Protein AF-R9R8V7-F1 (afdb_monomer_lite)

Structure (mmCIF, N/CA/C/O backbone):
data_AF-R9R8V7-F1
#
_entry.id   AF-R9R8V7-F1
#
loop_
_atom_site.group_PDB
_atom_site.id
_atom_site.type_symbol
_atom_site.label_atom_id
_atom_site.label_alt_id
_atom_site.label_comp_id
_atom_site.label_asym_id
_atom_site.label_entity_id
_atom_site.label_seq_id
_atom_site.pdbx_PDB_ins_code
_atom_site.Cartn_x
_atom_site.Cartn_y
_atom_site.Cartn_z
_atom_site.occupancy
_atom_site.B_iso_or_equiv
_atom_site.auth_seq_id
_atom_site.auth_comp_id
_atom_site.auth_asym_id
_atom_site.auth_atom_id
_atom_site.pdbx_PDB_model_num
ATOM 1 N N . MET A 1 1 ? 10.194 15.904 9.020 1.00 42.72 1 MET A N 1
ATOM 2 C CA . MET A 1 1 ? 10.411 14.994 7.870 1.00 42.72 1 MET A CA 1
ATOM 3 C C . MET A 1 1 ? 9.050 14.481 7.441 1.00 42.72 1 MET A C 1
ATOM 5 O O . MET A 1 1 ? 8.347 13.962 8.295 1.00 42.72 1 MET A O 1
ATOM 9 N N . GLY A 1 2 ? 8.635 14.698 6.189 1.00 53.84 2 GLY A N 1
ATOM 10 C CA . GLY A 1 2 ? 7.360 14.154 5.703 1.00 53.84 2 GLY A CA 1
ATOM 11 C C . GLY A 1 2 ? 7.417 12.627 5.698 1.00 53.84 2 GLY A C 1
ATOM 12 O O . GLY A 1 2 ? 8.422 12.064 5.259 1.00 53.84 2 GLY A O 1
ATOM 13 N N . LYS A 1 3 ? 6.391 11.964 6.235 1.00 62.31 3 LYS A N 1
ATOM 14 C CA . LYS A 1 3 ? 6.288 10.501 6.197 1.00 62.31 3 LYS A CA 1
ATOM 15 C C . LYS A 1 3 ? 6.090 10.053 4.746 1.00 62.31 3 LYS A C 1
ATOM 17 O O . LYS A 1 3 ? 5.361 10.694 3.993 1.00 62.31 3 LYS A O 1
ATOM 22 N N . LYS A 1 4 ? 6.752 8.963 4.342 1.00 72.94 4 LYS A N 1
ATOM 23 C CA . LYS A 1 4 ? 6.440 8.300 3.070 1.00 72.94 4 LYS A CA 1
ATOM 24 C C . LYS A 1 4 ? 5.017 7.741 3.168 1.00 72.94 4 LYS A C 1
ATOM 26 O O . LYS A 1 4 ? 4.702 7.070 4.146 1.00 72.94 4 LYS A O 1
ATOM 31 N N . LYS A 1 5 ? 4.174 8.008 2.165 1.00 82.00 5 LYS A N 1
ATOM 32 C CA . LYS A 1 5 ? 2.788 7.502 2.129 1.00 82.00 5 LYS A CA 1
ATOM 33 C C . LYS A 1 5 ? 2.731 5.986 1.883 1.00 82.00 5 LYS A C 1
ATOM 35 O O . LYS A 1 5 ? 1.835 5.319 2.383 1.00 82.00 5 LYS A O 1
ATOM 40 N N . TYR A 1 6 ? 3.708 5.441 1.160 1.00 90.94 6 TYR A N 1
ATOM 41 C CA . TYR A 1 6 ? 3.769 4.031 0.779 1.00 90.94 6 TYR A CA 1
ATOM 42 C C . TYR A 1 6 ? 5.131 3.443 1.153 1.00 90.94 6 TYR A C 1
ATOM 44 O O . TYR A 1 6 ? 6.160 3.995 0.757 1.00 90.94 6 TYR A O 1
ATOM 52 N N . ASN A 1 7 ? 5.108 2.327 1.885 1.00 92.88 7 ASN A N 1
ATOM 53 C CA . ASN A 1 7 ? 6.287 1.527 2.249 1.00 92.88 7 ASN A CA 1
ATOM 54 C C . ASN A 1 7 ? 6.221 0.108 1.656 1.00 92.88 7 ASN A C 1
ATOM 56 O O . ASN A 1 7 ? 7.105 -0.704 1.895 1.00 92.88 7 ASN A O 1
ATOM 60 N N . GLU A 1 8 ? 5.164 -0.184 0.901 1.00 95.69 8 GLU A N 1
ATOM 61 C CA . GLU A 1 8 ? 4.902 -1.453 0.231 1.00 95.69 8 GLU A CA 1
ATOM 62 C C . GLU A 1 8 ? 4.198 -1.156 -1.099 1.00 95.69 8 GLU A C 1
ATOM 64 O O . GLU A 1 8 ? 3.623 -0.072 -1.282 1.00 95.69 8 GLU A O 1
ATOM 69 N N . PHE A 1 9 ? 4.214 -2.117 -2.016 1.00 96.94 9 PHE A N 1
ATOM 70 C CA . PHE A 1 9 ? 3.488 -2.058 -3.280 1.00 96.94 9 PHE A CA 1
ATOM 71 C C . PHE A 1 9 ? 2.936 -3.431 -3.659 1.00 96.94 9 PHE A C 1
ATOM 73 O O . PHE A 1 9 ? 3.506 -4.460 -3.316 1.00 96.94 9 PHE A O 1
ATOM 80 N N . TYR A 1 10 ? 1.824 -3.442 -4.386 1.00 97.69 10 TYR A N 1
ATOM 81 C CA . TYR A 1 10 ? 1.326 -4.642 -5.047 1.00 97.69 10 TYR A CA 1
ATOM 82 C C . TYR A 1 10 ? 1.998 -4.785 -6.408 1.00 97.69 10 TYR A C 1
ATOM 84 O O . TYR A 1 10 ? 1.928 -3.855 -7.217 1.00 97.69 10 TYR A O 1
ATOM 92 N N . PHE A 1 11 ? 2.641 -5.917 -6.665 1.00 97.50 11 PHE A N 1
ATOM 93 C CA . PHE A 1 11 ? 3.286 -6.198 -7.938 1.00 97.50 11 PHE A CA 1
ATOM 94 C C . PHE A 1 11 ? 2.341 -6.992 -8.838 1.00 97.50 11 PHE A C 1
ATOM 96 O O . PHE A 1 11 ? 1.913 -8.096 -8.512 1.00 97.50 11 PHE A O 1
ATOM 103 N N . MET A 1 12 ? 1.983 -6.408 -9.981 1.00 96.31 12 MET A N 1
ATOM 104 C CA . MET A 1 12 ? 0.961 -6.988 -10.856 1.00 96.31 12 MET A CA 1
ATOM 105 C C . MET A 1 12 ? 1.400 -8.295 -11.529 1.00 96.31 12 MET A C 1
ATOM 107 O O . MET A 1 12 ? 0.546 -9.095 -11.890 1.00 96.31 12 MET A O 1
ATOM 111 N N . GLU A 1 13 ? 2.705 -8.515 -11.708 1.00 95.50 13 GLU A N 1
ATOM 112 C CA . GLU A 1 13 ? 3.226 -9.684 -12.436 1.00 95.50 13 GLU A CA 1
ATOM 113 C C . GLU A 1 13 ? 3.132 -10.981 -11.626 1.00 95.50 13 GLU A C 1
ATOM 115 O O . GLU A 1 13 ? 2.891 -12.041 -12.196 1.00 95.50 13 GLU A O 1
ATOM 120 N N . ASP A 1 14 ? 3.321 -10.917 -10.305 1.00 95.50 14 ASP A N 1
ATOM 121 C CA . ASP A 1 14 ? 3.254 -12.095 -9.430 1.00 95.50 14 ASP A CA 1
ATOM 122 C C . ASP A 1 14 ? 2.067 -12.076 -8.458 1.00 95.50 14 ASP A C 1
ATOM 124 O O . ASP A 1 14 ? 1.834 -13.052 -7.738 1.00 95.50 14 ASP A O 1
ATOM 128 N N . GLY A 1 15 ? 1.304 -10.982 -8.456 1.00 95.12 15 GLY A N 1
ATOM 129 C CA . GLY A 1 15 ? 0.097 -10.812 -7.666 1.00 95.12 15 GLY A CA 1
ATOM 130 C C . GLY A 1 15 ? 0.343 -10.697 -6.163 1.00 95.12 15 GLY A C 1
ATOM 131 O O . GLY A 1 15 ? -0.562 -11.017 -5.387 1.00 95.12 15 GLY A O 1
ATOM 132 N N . LYS A 1 16 ? 1.537 -10.275 -5.728 1.00 96.50 16 LYS A N 1
ATOM 133 C CA . LYS A 1 16 ? 1.919 -10.207 -4.307 1.00 96.50 16 LYS A CA 1
ATOM 134 C C . LYS A 1 16 ? 2.209 -8.787 -3.836 1.00 96.50 16 LYS A C 1
ATOM 136 O O . LYS A 1 16 ? 2.399 -7.861 -4.619 1.00 96.50 16 LYS A O 1
ATOM 141 N N . ILE A 1 17 ? 2.218 -8.615 -2.513 1.00 96.94 17 ILE A N 1
ATOM 142 C CA . ILE A 1 17 ? 2.655 -7.378 -1.859 1.00 96.94 17 ILE A CA 1
ATOM 143 C C . ILE A 1 17 ? 4.141 -7.507 -1.530 1.00 96.94 17 ILE A C 1
ATOM 145 O O . ILE A 1 17 ? 4.554 -8.484 -0.906 1.00 96.94 17 ILE A O 1
ATOM 149 N N . HIS A 1 18 ? 4.910 -6.499 -1.923 1.00 96.81 18 HIS A N 1
ATOM 150 C CA . HIS A 1 18 ? 6.344 -6.391 -1.698 1.00 96.81 18 HIS A CA 1
ATOM 151 C C . HIS A 1 18 ? 6.675 -5.155 -0.856 1.00 96.81 18 HIS A C 1
ATOM 153 O O . HIS A 1 18 ? 6.006 -4.124 -1.004 1.00 96.81 18 HIS A O 1
ATOM 159 N N . PRO A 1 19 ? 7.709 -5.214 -0.000 1.00 96.50 19 PRO A N 1
ATOM 160 C CA . PRO A 1 19 ? 8.230 -4.032 0.679 1.00 96.50 19 PRO A CA 1
ATOM 161 C C . PRO A 1 19 ? 8.894 -3.067 -0.315 1.00 96.50 19 PRO A C 1
ATOM 163 O O . PRO A 1 19 ? 9.409 -3.475 -1.356 1.00 96.50 19 PRO A O 1
ATOM 166 N N . ASP A 1 20 ? 8.940 -1.769 0.007 1.00 93.69 20 ASP A N 1
ATOM 167 C CA . ASP A 1 20 ? 9.586 -0.768 -0.856 1.00 93.69 20 ASP A CA 1
ATOM 168 C C . ASP A 1 20 ? 11.094 -1.010 -1.039 1.00 93.69 20 ASP A C 1
ATOM 170 O O . ASP A 1 20 ? 11.660 -0.588 -2.052 1.00 93.69 20 ASP A O 1
ATOM 174 N N . SER A 1 21 ? 11.730 -1.737 -0.113 1.00 94.19 21 SER A N 1
ATOM 175 C CA . SER A 1 21 ? 13.123 -2.185 -0.216 1.00 94.19 21 SER A CA 1
ATOM 176 C C . SER A 1 21 ? 13.396 -2.981 -1.489 1.00 94.19 21 SER A C 1
ATOM 178 O O . SER A 1 21 ? 14.417 -2.737 -2.122 1.00 94.19 21 SER A O 1
ATOM 180 N N . ASP A 1 22 ? 12.468 -3.831 -1.941 1.00 95.00 22 ASP A N 1
ATOM 181 C CA . ASP A 1 22 ? 12.664 -4.654 -3.146 1.00 95.00 22 ASP A CA 1
ATOM 182 C C . ASP A 1 22 ? 12.915 -3.786 -4.388 1.00 95.00 22 ASP A C 1
ATOM 184 O O . ASP A 1 22 ? 13.736 -4.114 -5.248 1.00 95.00 22 ASP A O 1
ATOM 188 N N . TYR A 1 23 ? 12.256 -2.626 -4.460 1.00 94.62 23 TYR A N 1
ATOM 189 C CA . TYR A 1 23 ? 12.512 -1.637 -5.501 1.00 94.62 23 TYR A CA 1
ATOM 190 C C . TYR A 1 23 ? 13.789 -0.841 -5.228 1.00 94.62 23 TYR A C 1
ATOM 192 O O . TYR A 1 23 ? 14.602 -0.651 -6.133 1.00 94.62 23 TYR A O 1
ATOM 200 N N . TRP A 1 24 ? 13.961 -0.311 -4.011 1.00 93.19 24 TRP A N 1
ATOM 201 C CA . TRP A 1 24 ? 15.053 0.622 -3.719 1.00 93.19 24 TRP A CA 1
ATOM 202 C C . TRP A 1 24 ? 16.427 -0.041 -3.722 1.00 93.19 24 TRP A C 1
ATOM 204 O O . TRP A 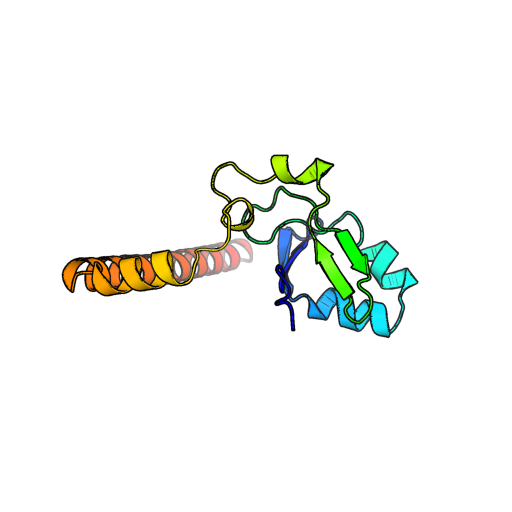1 24 ? 17.376 0.574 -4.212 1.00 93.19 24 TRP A O 1
ATOM 214 N N . ASP A 1 25 ? 16.535 -1.276 -3.244 1.00 95.12 25 ASP A N 1
ATOM 215 C CA . ASP A 1 25 ? 17.779 -2.043 -3.247 1.00 95.12 25 ASP A CA 1
ATOM 216 C C . ASP A 1 25 ? 18.210 -2.348 -4.680 1.00 95.12 25 ASP A C 1
ATOM 218 O O . ASP A 1 25 ? 19.363 -2.103 -5.053 1.00 95.12 25 ASP A O 1
ATOM 222 N N . LEU A 1 26 ? 17.261 -2.766 -5.526 1.00 94.69 26 LEU A N 1
ATOM 223 C CA . LEU A 1 26 ? 17.518 -2.962 -6.948 1.00 94.69 26 LEU A CA 1
ATOM 224 C C . LEU A 1 26 ? 17.871 -1.640 -7.632 1.00 94.69 26 LEU A C 1
ATOM 226 O O . LEU A 1 26 ? 18.856 -1.582 -8.354 1.00 94.69 26 LEU A O 1
ATOM 230 N N . TYR A 1 27 ? 17.137 -0.560 -7.362 1.00 93.00 27 TYR A N 1
ATOM 231 C CA . TYR A 1 27 ? 17.396 0.759 -7.946 1.00 93.00 27 TYR A CA 1
ATOM 232 C C . TYR A 1 27 ? 18.789 1.288 -7.587 1.00 93.00 27 TYR A C 1
ATOM 234 O O . TYR A 1 27 ? 19.437 1.941 -8.408 1.00 93.00 27 TYR A O 1
ATOM 242 N N . ASN A 1 28 ? 19.235 1.068 -6.349 1.00 92.31 28 ASN A N 1
ATOM 243 C CA . ASN A 1 28 ? 20.548 1.506 -5.882 1.00 92.31 28 ASN A CA 1
ATOM 244 C C . ASN A 1 28 ? 21.683 0.687 -6.513 1.00 92.31 28 ASN A C 1
ATOM 246 O O . ASN A 1 28 ? 22.765 1.233 -6.718 1.00 92.31 28 ASN A O 1
ATOM 250 N N . LYS A 1 29 ? 21.431 -0.587 -6.838 1.00 95.81 29 LYS A N 1
ATOM 251 C CA . LYS A 1 29 ? 22.380 -1.468 -7.529 1.00 95.81 29 LYS A CA 1
ATOM 252 C C . LYS A 1 29 ? 22.415 -1.214 -9.040 1.00 95.81 29 LYS A C 1
ATOM 254 O O . LYS A 1 29 ? 23.484 -0.996 -9.598 1.00 95.81 29 LYS A O 1
ATOM 259 N N . ASP A 1 30 ? 21.251 -1.233 -9.682 1.00 95.25 30 ASP A N 1
ATOM 260 C CA . ASP A 1 30 ? 21.043 -0.949 -11.098 1.00 95.25 30 ASP A CA 1
ATOM 261 C C . ASP A 1 30 ? 19.684 -0.261 -11.305 1.00 95.25 30 ASP A C 1
ATOM 263 O O . ASP A 1 30 ? 18.605 -0.864 -11.312 1.00 95.25 30 ASP A O 1
ATOM 267 N N . LYS A 1 31 ? 19.754 1.052 -11.528 1.00 91.69 31 LYS A N 1
ATOM 268 C CA . LYS A 1 31 ? 18.583 1.887 -11.793 1.00 91.69 31 LYS A CA 1
ATOM 269 C C . LYS A 1 31 ? 17.794 1.418 -13.020 1.00 91.69 31 LYS A C 1
ATOM 271 O O . LYS A 1 31 ? 16.565 1.451 -12.989 1.00 91.69 31 LYS A O 1
ATOM 276 N N . ASN A 1 32 ? 18.476 1.055 -14.105 1.00 93.44 32 ASN A N 1
ATOM 277 C CA . ASN A 1 32 ? 17.816 0.709 -15.362 1.00 93.44 32 ASN A CA 1
ATOM 278 C C . ASN A 1 32 ? 17.098 -0.632 -15.231 1.00 93.44 32 ASN A C 1
ATOM 280 O O . ASN A 1 32 ? 15.982 -0.785 -15.731 1.00 93.44 32 ASN A O 1
ATOM 284 N N . GLU A 1 33 ? 17.707 -1.576 -14.515 1.00 94.56 33 GLU A N 1
ATOM 285 C CA . GLU A 1 33 ? 17.079 -2.853 -14.196 1.00 94.56 33 GLU A CA 1
ATOM 286 C C . GLU A 1 33 ? 15.824 -2.660 -13.335 1.00 94.56 33 GLU A C 1
ATOM 288 O O . GLU A 1 33 ? 14.776 -3.221 -13.662 1.00 94.56 33 GLU A O 1
ATOM 293 N N . ALA A 1 34 ? 15.890 -1.819 -12.296 1.00 92.50 34 ALA A N 1
ATOM 294 C CA . ALA A 1 34 ? 14.734 -1.515 -11.451 1.00 92.50 34 ALA A CA 1
ATOM 295 C C . ALA A 1 34 ? 13.578 -0.896 -12.244 1.00 92.50 34 ALA A C 1
ATOM 297 O O . ALA A 1 34 ? 12.442 -1.363 -12.146 1.00 92.50 34 ALA A O 1
ATOM 298 N N . MET A 1 35 ? 13.870 0.111 -13.075 1.00 89.94 35 MET A N 1
ATOM 299 C CA . MET A 1 35 ? 12.862 0.748 -13.928 1.00 89.94 35 MET A CA 1
ATOM 300 C C . MET A 1 35 ? 12.241 -0.270 -14.891 1.00 89.94 35 MET A C 1
ATOM 302 O O . MET A 1 35 ? 11.024 -0.406 -14.950 1.00 89.94 35 MET A O 1
ATOM 306 N N . LYS A 1 36 ? 13.061 -1.071 -15.581 1.00 92.88 36 LYS A N 1
ATOM 307 C CA . LYS A 1 36 ? 12.577 -2.085 -16.531 1.00 92.88 36 LYS A CA 1
ATOM 308 C C . LYS A 1 36 ? 11.711 -3.160 -15.867 1.00 92.88 36 LYS A C 1
ATOM 310 O O . LYS A 1 36 ? 10.748 -3.630 -16.474 1.00 92.88 36 LYS A O 1
ATOM 315 N N . LYS A 1 37 ? 12.077 -3.600 -14.660 1.00 93.06 37 LYS A N 1
ATOM 316 C CA . LYS A 1 37 ? 11.393 -4.702 -13.971 1.00 93.06 37 LYS A CA 1
ATOM 317 C C . LYS A 1 37 ? 10.118 -4.276 -13.259 1.00 93.06 37 LYS A C 1
ATOM 319 O O . LYS A 1 37 ? 9.186 -5.072 -13.227 1.00 93.06 37 LYS A O 1
ATOM 324 N N . LEU A 1 38 ? 10.089 -3.080 -12.674 1.00 91.81 38 LEU A N 1
ATOM 325 C CA . LEU A 1 38 ? 9.071 -2.706 -11.688 1.00 91.81 38 LEU A CA 1
ATOM 326 C C . LEU A 1 38 ? 8.254 -1.473 -12.097 1.00 91.81 38 LEU A C 1
ATOM 328 O O . LEU A 1 38 ? 7.101 -1.342 -11.689 1.00 91.81 38 LEU A O 1
ATOM 332 N N . GLU A 1 39 ? 8.800 -0.554 -12.895 1.00 87.69 39 GLU A N 1
ATOM 333 C CA . GLU A 1 39 ? 8.079 0.673 -13.248 1.00 87.69 39 GLU A CA 1
ATOM 334 C C . GLU A 1 39 ? 6.842 0.375 -14.108 1.00 87.69 39 GLU A C 1
ATOM 336 O O . GLU A 1 39 ? 6.867 -0.464 -15.006 1.00 87.69 39 GLU A O 1
ATOM 341 N N . GLY A 1 40 ? 5.720 1.028 -13.786 1.00 91.62 40 GLY A N 1
ATOM 342 C CA . GLY A 1 40 ? 4.420 0.772 -14.418 1.00 91.62 40 GLY A CA 1
ATOM 343 C C . GLY A 1 40 ? 3.737 -0.533 -13.987 1.00 91.62 40 GLY A C 1
ATOM 344 O O . GLY A 1 40 ? 2.609 -0.782 -14.403 1.00 91.62 40 GLY A O 1
ATOM 345 N N . LYS A 1 41 ? 4.382 -1.347 -13.142 1.00 96.12 41 LYS A N 1
ATOM 346 C CA . LYS A 1 41 ? 3.883 -2.660 -12.692 1.00 96.12 41 LYS A CA 1
ATOM 347 C C . LYS A 1 41 ? 3.518 -2.712 -11.208 1.00 96.12 41 LYS A C 1
ATOM 349 O O . LYS A 1 41 ? 3.144 -3.763 -10.692 1.00 96.12 41 LYS A O 1
ATOM 354 N N . MET A 1 42 ? 3.646 -1.580 -10.523 1.00 96.88 42 MET A N 1
ATOM 355 C CA . MET A 1 42 ? 3.366 -1.429 -9.100 1.00 96.88 42 MET A CA 1
ATOM 356 C C . MET A 1 42 ? 2.038 -0.709 -8.904 1.00 96.88 42 MET A C 1
ATOM 358 O O . MET A 1 42 ? 1.856 0.389 -9.426 1.00 96.88 42 MET A O 1
ATOM 362 N N . ASN A 1 43 ? 1.160 -1.272 -8.082 1.00 97.56 43 ASN A N 1
ATOM 363 C CA . ASN A 1 43 ? -0.085 -0.641 -7.658 1.00 97.56 43 ASN A CA 1
ATOM 364 C C . ASN A 1 43 ? -0.136 -0.480 -6.137 1.00 97.56 43 ASN A C 1
ATOM 366 O O . ASN A 1 43 ? 0.692 -0.995 -5.383 1.00 97.56 43 ASN A O 1
ATOM 370 N N . CYS A 1 44 ? -1.145 0.252 -5.679 1.00 96.38 44 CYS A N 1
ATOM 371 C CA . CYS A 1 44 ? -1.473 0.420 -4.276 1.00 96.38 44 CYS A CA 1
ATOM 372 C C . CYS A 1 44 ? -1.563 -0.945 -3.561 1.00 96.38 44 CYS A C 1
ATOM 374 O O . CYS A 1 44 ? -2.341 -1.796 -3.996 1.00 96.38 44 CYS A O 1
ATOM 376 N N . PRO A 1 45 ? -0.861 -1.142 -2.430 1.00 96.19 45 PRO A N 1
ATOM 377 C CA . PRO A 1 45 ? -0.845 -2.421 -1.716 1.00 96.19 45 PRO A CA 1
ATOM 378 C C . PRO A 1 45 ? -2.158 -2.739 -0.986 1.00 96.19 45 PRO A C 1
ATOM 380 O O . PRO A 1 45 ? -2.339 -3.855 -0.523 1.00 96.19 45 PRO A O 1
ATOM 383 N N . LEU A 1 46 ? -3.074 -1.770 -0.852 1.00 94.06 46 LEU A N 1
ATOM 384 C CA . LEU A 1 46 ? -4.340 -1.966 -0.135 1.00 94.06 46 LEU A CA 1
ATOM 385 C C . LEU A 1 46 ? -5.522 -2.239 -1.061 1.00 94.06 46 LEU A C 1
ATOM 387 O O . LEU A 1 46 ? -6.401 -3.018 -0.709 1.00 94.06 46 LEU A O 1
ATOM 391 N N . CYS A 1 47 ? -5.583 -1.565 -2.213 1.00 95.38 47 CYS A N 1
ATOM 392 C CA . CYS A 1 47 ? -6.689 -1.734 -3.154 1.00 95.38 47 CYS A CA 1
ATOM 393 C C . CYS A 1 47 ? -6.297 -2.429 -4.452 1.00 95.38 47 CYS A C 1
ATOM 395 O O . CYS A 1 47 ? -7.191 -2.735 -5.227 1.00 95.38 47 CYS A O 1
ATOM 397 N N . PHE A 1 48 ? -5.003 -2.624 -4.719 1.00 96.06 48 PHE A N 1
ATOM 398 C CA . PHE A 1 48 ? -4.460 -3.292 -5.909 1.00 96.06 48 PHE A CA 1
ATOM 399 C C . PHE A 1 48 ? -4.752 -2.607 -7.259 1.00 96.06 48 PHE A C 1
ATOM 401 O O . PHE A 1 48 ? -4.258 -3.062 -8.284 1.00 96.06 48 PHE A O 1
ATOM 408 N N . MET A 1 49 ? -5.488 -1.486 -7.271 1.00 95.50 49 MET A N 1
ATOM 409 C CA . MET A 1 49 ? -5.963 -0.822 -8.497 1.00 95.50 49 MET A CA 1
ATOM 410 C C . MET A 1 49 ? -5.160 0.425 -8.896 1.00 95.50 49 MET A C 1
ATOM 412 O O . MET A 1 49 ? -4.878 0.633 -10.072 1.00 95.50 49 MET A O 1
ATOM 416 N N . ALA A 1 50 ? -4.815 1.293 -7.939 1.00 96.56 50 ALA A N 1
ATOM 417 C CA . ALA A 1 50 ? -4.212 2.585 -8.268 1.00 96.56 50 ALA A CA 1
ATOM 418 C C . ALA A 1 50 ? -2.709 2.448 -8.567 1.00 96.56 50 ALA A C 1
ATOM 420 O O . ALA A 1 50 ? -1.990 1.953 -7.696 1.00 96.56 50 ALA A O 1
ATOM 421 N N . PRO A 1 51 ? -2.214 2.912 -9.729 1.00 97.06 51 PRO A N 1
ATOM 422 C CA . PRO A 1 51 ? -0.816 2.756 -10.108 1.00 97.06 51 PRO A CA 1
ATOM 423 C C . PRO A 1 51 ? 0.108 3.635 -9.265 1.00 97.06 51 PRO A C 1
ATOM 425 O O . PRO A 1 51 ? -0.121 4.835 -9.081 1.00 97.06 51 PRO A O 1
ATOM 428 N N . LEU A 1 52 ? 1.185 3.025 -8.779 1.00 95.75 52 LEU A N 1
ATOM 429 C CA . LEU A 1 52 ? 2.269 3.699 -8.085 1.00 95.75 52 LEU A CA 1
ATOM 430 C C . LEU A 1 52 ? 3.372 4.081 -9.070 1.00 95.75 52 LEU A C 1
ATOM 432 O O . LEU A 1 52 ? 3.766 3.330 -9.958 1.00 95.75 52 LEU A O 1
ATOM 436 N N . THR A 1 53 ? 3.908 5.273 -8.859 1.00 93.31 53 THR A N 1
ATOM 437 C CA . THR A 1 53 ? 5.021 5.841 -9.612 1.00 93.31 53 THR A CA 1
ATOM 438 C C . THR A 1 53 ? 6.096 6.325 -8.661 1.00 93.31 53 THR A C 1
ATOM 440 O O . THR A 1 53 ? 5.835 6.639 -7.495 1.00 93.31 53 THR A O 1
ATOM 443 N N . VAL A 1 54 ? 7.323 6.409 -9.163 1.00 91.25 54 VAL A N 1
ATOM 444 C CA . VAL A 1 54 ? 8.453 6.909 -8.390 1.00 91.25 54 VAL A CA 1
ATOM 445 C C . VAL A 1 54 ? 8.511 8.427 -8.474 1.00 91.25 54 VAL A C 1
ATOM 447 O O . VAL A 1 54 ? 8.683 9.015 -9.539 1.00 91.25 54 VAL A O 1
ATOM 450 N N . ALA A 1 55 ? 8.414 9.079 -7.320 1.00 88.88 55 ALA A N 1
ATOM 451 C CA . ALA A 1 55 ? 8.649 10.504 -7.180 1.00 88.88 55 ALA A CA 1
ATOM 452 C C . ALA A 1 55 ? 10.059 10.774 -6.657 1.00 88.88 55 ALA A C 1
ATOM 454 O O . ALA A 1 55 ? 10.545 10.124 -5.727 1.00 88.88 55 ALA A O 1
ATOM 455 N N . LYS A 1 56 ? 10.694 11.807 -7.216 1.00 83.62 56 LYS A N 1
ATOM 456 C CA . LYS A 1 56 ? 11.959 12.353 -6.723 1.00 83.62 56 LYS A CA 1
ATOM 457 C C . LYS A 1 56 ? 11.696 13.700 -6.053 1.00 83.62 56 LYS A C 1
ATOM 459 O O . LYS A 1 56 ? 11.541 14.718 -6.719 1.00 83.62 56 LYS A O 1
ATOM 464 N N . GLY A 1 57 ? 11.628 13.702 -4.725 1.00 75.50 57 GLY A N 1
ATOM 465 C CA . GLY A 1 57 ? 11.665 14.929 -3.935 1.00 75.50 57 GLY A CA 1
ATOM 466 C C . GLY A 1 57 ? 13.086 15.491 -3.826 1.00 75.50 57 GLY A C 1
ATOM 467 O O . GLY A 1 57 ? 14.058 14.846 -4.216 1.00 75.50 57 GLY A O 1
ATOM 468 N N . ARG A 1 58 ? 13.226 16.682 -3.224 1.00 73.06 58 ARG A N 1
ATOM 469 C CA . ARG A 1 58 ? 14.539 17.338 -3.033 1.00 73.06 58 ARG A CA 1
ATOM 470 C C . ARG A 1 58 ? 15.533 16.500 -2.215 1.00 73.06 58 ARG A C 1
ATOM 472 O O . ARG A 1 58 ? 16.729 16.608 -2.439 1.00 73.06 58 ARG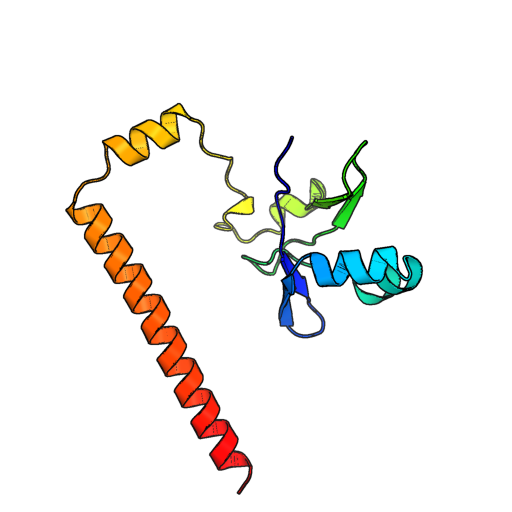 A O 1
ATOM 479 N N . LYS A 1 59 ? 15.046 15.694 -1.262 1.00 73.00 59 LYS A N 1
ATOM 480 C CA . LYS A 1 59 ? 15.876 14.873 -0.354 1.00 73.00 59 LYS A CA 1
ATOM 481 C C . LYS A 1 59 ? 15.492 13.391 -0.304 1.00 73.00 59 LYS A C 1
ATOM 483 O O . LYS A 1 59 ? 16.229 12.602 0.270 1.00 73.00 59 LYS A O 1
ATOM 488 N N . LEU A 1 60 ? 14.335 13.012 -0.848 1.00 80.94 60 LEU A N 1
ATOM 489 C CA . LEU A 1 60 ? 13.750 11.680 -0.677 1.00 80.94 60 LEU A CA 1
ATOM 490 C C . LEU A 1 60 ? 13.178 11.185 -2.002 1.00 80.94 60 LEU A C 1
ATOM 492 O O . LEU A 1 60 ? 12.511 11.940 -2.711 1.00 80.94 60 LEU A O 1
ATOM 496 N N . LYS A 1 61 ? 13.415 9.908 -2.298 1.00 87.06 61 LYS A N 1
ATOM 497 C CA . LYS A 1 61 ? 12.675 9.159 -3.315 1.00 87.06 61 LYS A CA 1
ATOM 498 C C . LYS A 1 61 ? 11.578 8.366 -2.605 1.00 87.06 61 LYS A C 1
ATOM 500 O O . LYS A 1 61 ? 11.807 7.859 -1.506 1.00 87.06 61 LYS A O 1
ATOM 505 N N . TYR A 1 62 ? 10.387 8.333 -3.183 1.00 91.19 62 TYR A N 1
ATOM 506 C CA . TYR A 1 62 ? 9.223 7.682 -2.585 1.00 91.19 62 TYR A CA 1
ATOM 507 C C . TYR A 1 62 ? 8.209 7.320 -3.666 1.00 91.19 62 TYR A C 1
ATOM 509 O O . TYR A 1 62 ? 8.232 7.895 -4.756 1.00 91.19 62 TYR A O 1
ATOM 517 N N . PHE A 1 63 ? 7.311 6.386 -3.366 1.00 93.31 63 PHE A N 1
ATOM 518 C CA . PHE A 1 63 ? 6.195 6.095 -4.257 1.00 93.31 63 PHE A CA 1
ATOM 519 C C . PHE A 1 63 ? 5.054 7.084 -4.060 1.00 93.31 63 PHE A C 1
ATOM 521 O O . PHE A 1 63 ? 4.787 7.537 -2.944 1.00 93.31 63 PHE A O 1
ATOM 528 N N . LYS A 1 64 ? 4.349 7.391 -5.144 1.00 92.38 64 LYS A N 1
ATOM 529 C CA . LYS A 1 64 ? 3.099 8.150 -5.129 1.00 92.38 64 LYS A CA 1
ATOM 530 C C . LYS A 1 64 ? 2.149 7.636 -6.203 1.00 92.38 64 LYS A C 1
ATOM 532 O O . LYS A 1 64 ? 2.582 7.046 -7.187 1.00 92.38 64 LYS A O 1
ATOM 537 N N . VAL A 1 65 ? 0.876 7.977 -6.065 1.00 92.81 65 VAL A N 1
ATOM 538 C CA . VAL A 1 65 ? -0.085 7.935 -7.172 1.00 92.81 65 VAL A CA 1
ATOM 539 C C . VAL A 1 65 ? -0.091 9.320 -7.822 1.00 92.81 65 VAL A C 1
ATOM 541 O O . VAL A 1 65 ? -0.048 10.332 -7.116 1.00 92.81 65 VAL A O 1
ATOM 544 N N . ASN A 1 66 ? -0.070 9.392 -9.153 1.00 91.75 66 ASN A N 1
ATOM 545 C CA . ASN A 1 66 ? -0.204 10.671 -9.853 1.00 91.75 66 ASN A CA 1
ATOM 546 C C . ASN A 1 66 ? -1.616 11.233 -9.673 1.00 91.75 66 ASN A C 1
ATOM 548 O O . ASN A 1 66 ? -2.567 10.473 -9.541 1.00 91.75 66 ASN A O 1
ATOM 552 N N . GLN A 1 67 ? -1.772 12.560 -9.722 1.00 89.69 67 GLN A N 1
ATOM 553 C CA . GLN A 1 67 ? -3.074 13.202 -9.495 1.00 89.69 67 GLN A CA 1
ATOM 554 C C . GLN A 1 67 ? -4.163 12.690 -10.454 1.00 89.69 67 GLN A C 1
ATOM 556 O O . GLN A 1 67 ? -5.297 12.476 -10.039 1.00 89.69 67 GLN A O 1
ATOM 561 N N . SER A 1 68 ? -3.799 12.430 -11.714 1.00 92.69 68 SER A N 1
ATOM 562 C CA . SER A 1 68 ? -4.675 11.845 -12.741 1.00 92.69 68 SER A CA 1
ATOM 563 C C . SER A 1 68 ? -5.153 10.427 -12.423 1.00 92.69 68 SER A C 1
ATOM 565 O O . SER A 1 68 ? -6.155 9.982 -12.970 1.00 92.69 68 SER A O 1
ATOM 567 N N . ASP A 1 69 ? -4.435 9.716 -11.555 1.00 94.06 69 ASP A N 1
ATOM 568 C CA . ASP A 1 69 ? -4.663 8.312 -11.229 1.00 94.06 69 ASP A CA 1
ATOM 569 C C . ASP A 1 69 ? -5.261 8.116 -9.830 1.00 94.06 69 ASP A C 1
ATOM 571 O O . ASP A 1 69 ? -5.555 6.987 -9.446 1.00 94.06 69 ASP A O 1
ATOM 575 N N . VAL A 1 70 ? -5.484 9.190 -9.061 1.00 91.06 70 VAL A N 1
ATOM 576 C CA . VAL A 1 70 ? -6.072 9.100 -7.711 1.00 91.06 70 VAL A CA 1
ATOM 577 C C . VAL A 1 70 ? -7.454 8.441 -7.759 1.00 91.06 70 VAL A C 1
ATOM 579 O O . VAL A 1 70 ? -7.761 7.597 -6.921 1.00 91.06 70 VAL A O 1
ATOM 582 N N . SER A 1 71 ? -8.259 8.739 -8.783 1.00 91.50 71 SER A N 1
ATOM 583 C CA . SER A 1 71 ? -9.583 8.134 -8.989 1.00 91.50 71 SER A CA 1
ATOM 584 C C . SER A 1 71 ? -9.546 6.634 -9.304 1.00 91.50 71 SER A C 1
ATOM 586 O O . SER A 1 71 ? -10.583 5.980 -9.230 1.00 91.50 71 SER A O 1
ATOM 588 N N . LYS A 1 72 ? -8.373 6.068 -9.623 1.00 95.00 72 LYS A N 1
ATOM 589 C CA . LYS A 1 72 ? -8.205 4.624 -9.851 1.00 95.00 72 LYS A CA 1
ATOM 590 C C . LYS A 1 72 ? -8.158 3.824 -8.552 1.00 95.00 72 LYS A C 1
ATOM 592 O O . LYS A 1 72 ? -8.179 2.597 -8.594 1.00 95.00 72 LYS A O 1
ATOM 597 N N . HIS A 1 73 ? -8.083 4.471 -7.390 1.00 95.50 73 HIS A N 1
ATOM 598 C CA . HIS A 1 73 ? -8.285 3.758 -6.135 1.00 95.50 73 HIS A CA 1
ATOM 599 C C . HIS A 1 73 ? -9.718 3.217 -6.041 1.00 95.50 73 HIS A C 1
ATOM 601 O O . HIS A 1 73 ? -10.679 3.864 -6.449 1.00 95.50 73 HIS A O 1
ATOM 607 N N . LEU A 1 74 ? -9.874 2.046 -5.419 1.00 94.00 74 LEU A N 1
ATOM 608 C CA . LEU A 1 74 ? -11.190 1.548 -5.024 1.00 94.00 74 LEU A CA 1
ATOM 609 C C . LEU A 1 74 ? -11.853 2.533 -4.043 1.00 94.00 74 LEU A C 1
ATOM 611 O O . LEU A 1 74 ? -11.163 3.069 -3.179 1.00 94.00 74 LEU A O 1
ATOM 615 N N . LYS A 1 75 ? -13.179 2.721 -4.135 1.00 87.06 75 LYS A N 1
ATOM 616 C CA . LYS A 1 75 ? -13.976 3.751 -3.423 1.00 87.06 75 LYS A CA 1
ATOM 617 C C . LYS A 1 75 ? -13.715 3.872 -1.909 1.00 87.06 75 LYS A C 1
ATOM 619 O O . LYS A 1 75 ? -13.875 4.952 -1.360 1.00 87.06 75 LYS A O 1
ATOM 624 N N . ASN A 1 76 ? -13.271 2.795 -1.258 1.00 85.44 76 ASN A N 1
ATOM 625 C CA . ASN A 1 76 ? -12.997 2.743 0.185 1.00 85.44 76 ASN A CA 1
ATOM 626 C C . ASN A 1 76 ? -11.512 2.506 0.512 1.00 85.44 76 ASN A C 1
ATOM 628 O O . ASN A 1 76 ? -11.176 2.028 1.595 1.00 85.44 76 ASN A O 1
ATOM 632 N N . CYS A 1 77 ? -10.608 2.768 -0.432 1.00 91.81 77 CYS A N 1
ATOM 633 C CA . CYS A 1 77 ? -9.178 2.634 -0.195 1.00 91.81 77 CYS A CA 1
ATOM 634 C C . CYS A 1 77 ? -8.734 3.656 0.863 1.00 91.81 77 CYS A C 1
ATOM 636 O O . CYS A 1 77 ? -8.932 4.850 0.641 1.00 91.81 77 CYS A O 1
ATOM 638 N N . PRO A 1 78 ? -8.059 3.245 1.954 1.00 87.94 78 PRO A N 1
ATOM 639 C CA . PRO A 1 78 ? -7.604 4.179 2.987 1.00 87.94 78 PRO A CA 1
ATOM 640 C C . PRO A 1 78 ? -6.721 5.312 2.454 1.00 87.94 78 PRO A C 1
ATOM 642 O O . PRO A 1 78 ? -6.720 6.403 3.001 1.00 87.94 78 PRO A O 1
ATOM 645 N N . TYR A 1 79 ? -6.008 5.087 1.348 1.00 87.00 79 TYR A N 1
ATOM 646 C CA . TYR A 1 79 ? -5.175 6.111 0.718 1.00 87.00 79 TYR A CA 1
ATOM 647 C C . TYR A 1 79 ? -5.936 7.209 -0.047 1.00 87.00 79 TYR A C 1
ATOM 649 O O . TYR A 1 79 ? -5.290 8.187 -0.440 1.00 87.00 79 TYR A O 1
ATOM 657 N N . LEU A 1 80 ? -7.252 7.060 -0.257 1.00 87.00 80 LEU A N 1
ATOM 658 C CA . LEU A 1 80 ? -8.141 8.128 -0.739 1.00 87.00 80 LEU A CA 1
ATOM 659 C C . LEU A 1 80 ? -8.579 9.076 0.375 1.00 87.00 80 LEU A C 1
ATOM 661 O O . LEU A 1 80 ? -8.994 10.189 0.077 1.00 87.00 80 LEU A O 1
ATOM 665 N N . LEU A 1 81 ? -8.541 8.614 1.624 1.00 81.81 81 LEU A N 1
ATOM 666 C CA . LEU A 1 81 ? -8.971 9.405 2.763 1.00 81.81 81 LEU A CA 1
ATOM 667 C C . LEU A 1 81 ? -7.874 10.405 3.126 1.00 81.81 81 LEU A C 1
ATOM 669 O O . LEU A 1 81 ? -6.679 10.102 3.021 1.00 81.81 81 LEU A O 1
ATOM 673 N N . ASP A 1 82 ? -8.294 11.586 3.562 1.00 78.06 82 ASP A N 1
ATOM 674 C CA . ASP A 1 82 ? -7.385 12.569 4.128 1.00 78.06 82 ASP A CA 1
ATOM 675 C C . ASP A 1 82 ? -6.826 12.071 5.467 1.00 78.06 82 ASP A C 1
ATOM 677 O O . ASP A 1 82 ? -7.458 11.293 6.189 1.00 78.06 82 ASP A O 1
ATOM 681 N N . GLU A 1 83 ? -5.603 12.495 5.792 1.00 77.38 83 GLU A N 1
ATOM 682 C CA . GLU A 1 83 ? -5.044 12.219 7.113 1.00 77.38 83 GLU A CA 1
ATOM 683 C C . GLU A 1 83 ? -5.882 12.938 8.173 1.00 77.38 83 GLU A C 1
ATOM 685 O O . GLU A 1 83 ? -6.100 14.146 8.082 1.00 77.38 83 GLU A O 1
ATOM 690 N N . ALA A 1 84 ? -6.306 12.198 9.201 1.00 83.06 84 ALA A N 1
ATOM 691 C CA . ALA A 1 84 ? -7.010 12.780 10.333 1.00 83.06 84 ALA A CA 1
ATOM 692 C C . ALA A 1 84 ? -6.144 13.851 11.015 1.00 83.06 84 ALA A C 1
ATOM 694 O O . ALA A 1 84 ? -4.950 13.655 11.283 1.00 83.06 84 ALA A O 1
ATOM 695 N N . THR A 1 85 ? -6.762 14.979 11.340 1.00 87.69 85 THR A N 1
ATOM 696 C CA . THR A 1 85 ? -6.148 16.043 12.129 1.00 87.69 85 THR A CA 1
ATOM 697 C C . THR A 1 85 ? -5.881 15.577 13.563 1.00 87.69 85 THR A C 1
ATOM 699 O O . THR A 1 85 ? -6.431 14.590 14.054 1.00 87.69 85 THR A O 1
ATOM 702 N N . LYS A 1 86 ? -5.026 16.310 14.289 1.00 88.75 86 LYS A N 1
ATOM 703 C CA . LYS A 1 86 ? -4.749 16.008 15.704 1.00 88.75 86 LYS A CA 1
ATOM 704 C C . LYS A 1 86 ? -6.000 16.095 16.580 1.00 88.75 86 LYS A C 1
ATOM 706 O O . LYS A 1 86 ? -6.110 15.318 17.522 1.00 88.75 86 LYS A O 1
ATOM 711 N N . SER A 1 87 ? -6.899 17.037 16.296 1.00 91.25 87 SER A N 1
ATOM 712 C CA . SER A 1 87 ? -8.169 17.196 17.011 1.00 91.25 87 SER A CA 1
ATOM 713 C C . SER A 1 87 ? -9.096 16.019 16.747 1.00 91.25 87 SER A C 1
ATOM 715 O O . SER A 1 87 ? -9.522 15.390 17.706 1.00 91.25 87 SER A O 1
ATOM 717 N N . GLU A 1 88 ? -9.302 15.641 15.482 1.00 91.00 88 GLU A N 1
ATOM 718 C CA . GLU A 1 88 ? -10.131 14.477 15.126 1.00 91.00 88 GLU A CA 1
ATOM 719 C C . GLU A 1 88 ? -9.577 13.186 15.734 1.00 91.00 88 GLU A C 1
ATOM 721 O O . GLU A 1 88 ? -10.321 12.350 16.238 1.00 91.00 8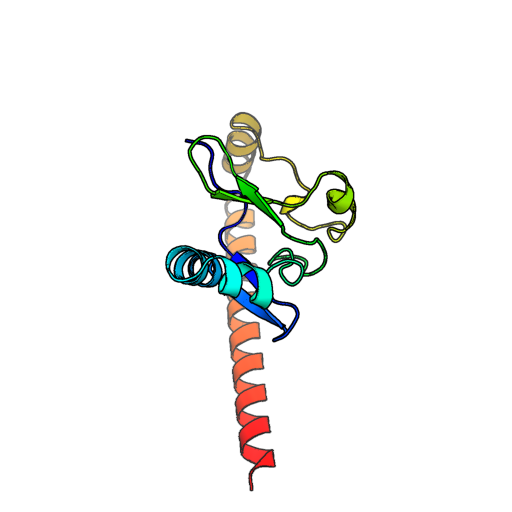8 GLU A O 1
ATOM 726 N N . MET A 1 89 ? -8.250 13.029 15.740 1.00 89.31 89 MET A N 1
ATOM 727 C CA . MET A 1 89 ? -7.604 11.878 16.363 1.00 89.31 89 MET A CA 1
ATOM 728 C C . MET A 1 89 ? -7.804 11.864 17.882 1.00 89.31 89 MET A C 1
ATOM 730 O O . MET A 1 89 ? -8.047 10.805 18.456 1.00 89.31 89 MET A O 1
ATOM 734 N N . LYS A 1 90 ? -7.711 13.026 18.537 1.00 93.56 90 LYS A N 1
ATOM 735 C CA . LYS A 1 90 ? -7.947 13.158 19.976 1.00 93.56 90 LYS A CA 1
ATOM 736 C C . LYS A 1 90 ? -9.402 12.833 20.323 1.00 93.56 90 LYS A C 1
ATOM 738 O O . LYS A 1 90 ? -9.628 11.987 21.179 1.00 93.56 90 LYS A O 1
ATOM 743 N N . GLU A 1 91 ? -10.356 13.429 19.613 1.00 94.25 91 GLU A N 1
ATOM 744 C CA . GLU A 1 91 ? -11.790 13.163 19.780 1.00 94.25 91 GLU A CA 1
ATOM 745 C C . GLU A 1 91 ? -12.122 11.687 19.550 1.00 94.25 91 GLU A C 1
ATOM 747 O O . GLU A 1 91 ? -12.878 11.095 20.318 1.00 94.25 91 GLU A O 1
ATOM 752 N N . PHE A 1 92 ? -11.510 11.053 18.546 1.00 89.88 92 PHE A N 1
ATOM 753 C CA . PHE A 1 92 ? -11.675 9.624 18.294 1.00 89.88 92 PHE A CA 1
ATOM 754 C C . PHE A 1 92 ? -11.246 8.762 19.491 1.00 89.88 92 PHE A C 1
ATOM 756 O O . PHE A 1 92 ? -11.955 7.827 19.852 1.00 89.88 92 PHE A O 1
ATOM 763 N N . TYR A 1 93 ? -10.102 9.061 20.115 1.00 87.25 93 TYR A N 1
ATOM 764 C CA . TYR A 1 93 ? -9.636 8.295 21.276 1.00 87.25 93 TYR A CA 1
ATOM 765 C C . TYR A 1 93 ? -10.417 8.612 22.552 1.00 87.25 93 TYR A C 1
ATOM 767 O O . TYR A 1 93 ? -10.657 7.706 23.342 1.00 87.25 93 TYR A O 1
ATOM 775 N N . GLU A 1 94 ? -10.828 9.864 22.755 1.00 92.62 94 GLU A N 1
ATOM 776 C CA . GLU A 1 94 ? -11.625 10.269 23.922 1.00 92.62 94 GLU A CA 1
ATOM 777 C C . GLU A 1 94 ? -13.063 9.733 23.869 1.00 92.62 94 GLU A C 1
ATOM 779 O O . GLU A 1 94 ? -13.658 9.475 24.912 1.00 92.62 94 GLU A O 1
ATOM 784 N N . SER A 1 95 ? -13.616 9.538 22.668 1.00 91.88 95 SER A N 1
ATOM 785 C CA . SER A 1 95 ? -14.962 8.981 22.466 1.00 91.88 95 SER A CA 1
ATOM 786 C C . SER A 1 95 ? -15.004 7.452 22.383 1.00 91.88 95 SER A C 1
ATOM 788 O O . SER A 1 95 ? -16.094 6.880 22.377 1.00 91.88 95 SER A O 1
ATOM 790 N N . ALA A 1 96 ? -13.851 6.777 22.322 1.00 91.38 96 ALA A N 1
ATOM 791 C CA . ALA A 1 96 ? -13.794 5.323 22.244 1.00 91.38 96 ALA A CA 1
ATOM 792 C C . ALA A 1 96 ? -14.202 4.687 23.579 1.00 91.38 96 ALA A C 1
ATOM 794 O O . ALA A 1 96 ? -13.550 4.888 24.604 1.00 91.38 96 ALA A O 1
ATOM 795 N N . THR A 1 97 ? -15.259 3.876 23.562 1.00 93.12 97 THR A N 1
ATOM 796 C CA . THR A 1 97 ? -15.698 3.143 24.754 1.00 93.12 97 THR A CA 1
ATOM 797 C C . THR A 1 97 ? -14.926 1.832 24.927 1.00 93.12 97 THR A C 1
ATOM 799 O O . THR A 1 97 ? -14.391 1.269 23.967 1.00 93.12 97 THR A O 1
ATOM 802 N N . ASP A 1 98 ? -14.913 1.282 26.146 1.00 94.06 98 ASP A N 1
ATOM 803 C CA . ASP A 1 98 ? -14.346 -0.050 26.410 1.00 94.06 98 ASP A CA 1
ATOM 804 C C . ASP A 1 98 ? -14.961 -1.132 25.505 1.00 94.06 98 ASP A C 1
ATO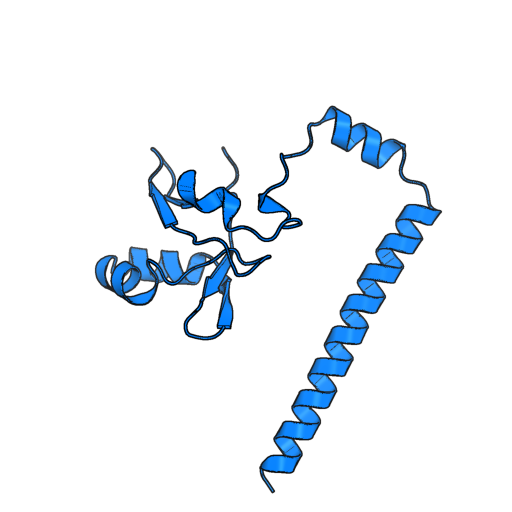M 806 O O . ASP A 1 98 ? -14.280 -2.068 25.081 1.00 94.06 98 ASP A O 1
ATOM 810 N N . GLU A 1 99 ? -16.249 -0.994 25.183 1.00 94.75 99 GLU A N 1
ATOM 811 C CA . GLU A 1 99 ? -16.973 -1.903 24.296 1.00 94.75 99 GLU A CA 1
ATOM 812 C C . GLU A 1 99 ? -16.499 -1.766 22.841 1.00 94.75 99 GLU A C 1
ATOM 814 O O . GLU A 1 99 ? -16.259 -2.771 22.166 1.00 94.75 99 GLU A O 1
ATOM 819 N N . ASP A 1 100 ? -16.262 -0.539 22.364 1.00 90.31 100 ASP A N 1
ATOM 820 C CA . ASP A 1 100 ? -15.691 -0.296 21.033 1.00 90.31 100 ASP A CA 1
ATOM 821 C C . ASP A 1 100 ? -14.302 -0.920 20.895 1.00 90.31 100 ASP A C 1
ATOM 823 O O . ASP A 1 100 ? -13.981 -1.537 19.871 1.00 90.31 100 ASP A O 1
ATOM 827 N N . ILE A 1 101 ? -13.474 -0.786 21.934 1.00 92.56 101 ILE A N 1
ATOM 828 C CA . ILE A 1 101 ? -12.127 -1.359 21.971 1.00 92.56 101 ILE A CA 1
ATOM 829 C C . ILE A 1 101 ? -12.208 -2.890 21.925 1.00 92.56 101 ILE A C 1
ATOM 831 O O . ILE A 1 101 ? -11.563 -3.511 21.071 1.00 92.56 101 ILE A O 1
ATOM 835 N N . LYS A 1 102 ? -13.035 -3.512 22.778 1.00 94.62 102 LYS A N 1
ATOM 836 C CA . LYS A 1 102 ? -13.241 -4.973 22.795 1.00 94.62 102 LYS A CA 1
ATOM 837 C C . LYS A 1 102 ? -13.746 -5.501 21.454 1.00 94.62 102 LYS A C 1
ATOM 839 O O . LYS A 1 102 ? -13.222 -6.502 20.953 1.00 94.62 102 LYS A O 1
ATOM 844 N N . ASN A 1 103 ? -14.706 -4.818 20.836 1.00 93.81 103 ASN A N 1
ATOM 845 C CA . ASN A 1 103 ? -15.248 -5.212 19.538 1.00 93.81 103 ASN A CA 1
ATOM 846 C C . ASN A 1 103 ? -14.191 -5.138 18.432 1.00 93.81 103 ASN A C 1
ATOM 848 O O . ASN A 1 103 ? -14.037 -6.084 17.654 1.00 93.81 103 ASN A O 1
ATOM 852 N N . ARG A 1 104 ? -13.394 -4.065 18.391 1.00 91.06 104 ARG A N 1
ATOM 853 C CA . ARG A 1 104 ? -12.295 -3.923 17.420 1.00 91.06 104 ARG A CA 1
ATOM 854 C C . ARG A 1 104 ? -11.239 -5.013 17.591 1.00 91.06 104 ARG A C 1
ATOM 856 O O . ARG A 1 104 ? -10.835 -5.615 16.595 1.00 91.06 104 ARG A O 1
ATOM 863 N N . LEU A 1 105 ? -10.836 -5.313 18.827 1.00 93.88 105 LEU A N 1
ATOM 864 C CA . LEU A 1 105 ? -9.892 -6.398 19.122 1.00 93.88 105 LEU A CA 1
ATOM 865 C C . LEU A 1 105 ? -10.443 -7.760 18.684 1.00 93.88 105 LEU A C 1
ATOM 867 O O . LEU A 1 105 ? -9.743 -8.516 18.009 1.00 93.88 105 LEU A O 1
ATOM 871 N N . THR A 1 106 ? -11.712 -8.037 18.982 1.00 93.50 106 THR A N 1
ATOM 872 C CA . THR A 1 106 ? -12.386 -9.285 18.594 1.00 93.50 106 THR A CA 1
ATOM 873 C C . THR A 1 106 ? -12.428 -9.449 17.075 1.00 93.50 106 THR A C 1
ATOM 875 O O . THR A 1 106 ? -12.091 -10.512 16.548 1.00 93.50 106 THR A O 1
ATOM 878 N N . ILE A 1 107 ? -12.765 -8.387 16.337 1.00 90.56 107 ILE A N 1
ATOM 879 C CA . ILE A 1 107 ? -12.747 -8.394 14.867 1.00 90.56 107 ILE A CA 1
ATOM 880 C C . ILE A 1 107 ? -11.333 -8.676 14.339 1.00 90.56 107 ILE A C 1
ATOM 882 O O . ILE A 1 107 ? -11.178 -9.487 13.421 1.00 90.56 107 ILE A O 1
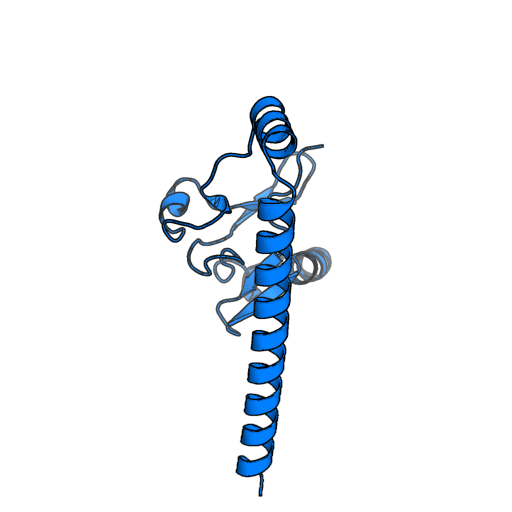ATOM 886 N N . CYS A 1 108 ? -10.302 -8.044 14.909 1.00 88.75 108 CYS A N 1
ATOM 887 C CA . CYS A 1 108 ? -8.908 -8.280 14.526 1.00 88.75 108 CYS A CA 1
ATOM 888 C C . CYS A 1 108 ? -8.490 -9.738 14.752 1.00 88.75 108 CYS A C 1
ATOM 890 O O . CYS A 1 108 ? -7.977 -10.375 13.828 1.00 88.75 108 CYS A O 1
ATOM 892 N N . MET A 1 109 ? -8.772 -10.292 15.934 1.00 91.75 109 MET A N 1
ATOM 893 C CA . MET A 1 109 ? -8.490 -11.696 16.246 1.00 91.75 109 MET A CA 1
ATOM 894 C C . MET A 1 109 ? -9.204 -12.642 15.279 1.00 91.75 109 MET A C 1
ATOM 896 O O . MET A 1 109 ? -8.579 -13.540 14.717 1.00 91.75 109 MET A O 1
ATOM 900 N N . ASN A 1 110 ? -10.487 -12.399 15.006 1.00 89.75 110 ASN A N 1
ATOM 901 C CA . ASN A 1 110 ? -11.266 -13.215 14.078 1.00 89.75 110 ASN A CA 1
ATOM 902 C C . ASN A 1 110 ? -10.696 -13.186 12.653 1.00 89.75 110 ASN A C 1
ATOM 904 O O . ASN A 1 110 ? -10.640 -14.227 11.998 1.00 89.75 110 ASN A O 1
ATOM 908 N N . LYS A 1 111 ? -10.235 -12.026 12.167 1.00 81.12 111 LYS A N 1
ATOM 909 C CA . LYS A 1 111 ? -9.567 -11.921 10.857 1.00 81.12 111 LYS A CA 1
ATOM 910 C C . LYS A 1 111 ? -8.267 -12.724 10.816 1.00 81.12 111 LYS A C 1
ATOM 912 O O . LYS A 1 111 ? -8.038 -13.454 9.854 1.00 81.12 111 LYS A O 1
ATOM 917 N N . MET A 1 112 ? -7.442 -12.627 11.859 1.00 84.00 112 MET A N 1
ATOM 918 C CA . MET A 1 112 ? -6.196 -13.395 11.956 1.00 84.00 112 MET A CA 1
ATOM 919 C C . MET A 1 112 ? -6.449 -14.907 11.990 1.00 84.00 112 MET A C 1
ATOM 921 O O . MET A 1 112 ? -5.736 -15.664 11.335 1.00 84.00 112 MET A O 1
ATOM 925 N N . LEU A 1 113 ? -7.471 -15.351 12.727 1.00 85.94 113 LEU A N 1
ATOM 926 C CA . LEU A 1 113 ? -7.838 -16.765 12.821 1.00 85.94 113 LEU A CA 1
ATOM 927 C C . LEU A 1 113 ? -8.382 -17.309 11.495 1.00 85.94 113 LEU A C 1
ATOM 929 O O . LEU A 1 113 ? -7.952 -18.376 11.063 1.00 85.94 113 LEU A O 1
ATOM 933 N N . LYS A 1 114 ? -9.268 -16.569 10.812 1.00 79.12 114 LYS A N 1
ATOM 934 C CA . LYS A 1 114 ? -9.771 -16.954 9.479 1.00 79.12 114 LYS A CA 1
ATOM 935 C C . LYS A 1 114 ? -8.636 -17.128 8.471 1.00 79.12 114 LYS A C 1
ATOM 937 O O . LYS A 1 114 ? -8.594 -18.148 7.792 1.00 79.12 114 LYS A O 1
ATOM 942 N N . LYS A 1 115 ? -7.675 -16.198 8.458 1.00 70.50 115 LYS A N 1
ATOM 943 C CA . LYS A 1 115 ? -6.492 -16.275 7.592 1.00 70.50 115 LYS A CA 1
ATOM 944 C C . LYS A 1 115 ? -5.682 -17.558 7.830 1.00 70.50 115 LYS A C 1
ATOM 946 O O . LYS A 1 115 ? -5.362 -18.252 6.874 1.00 70.50 115 LYS A O 1
ATOM 951 N N . LYS A 1 116 ? -5.436 -17.933 9.095 1.00 69.00 116 LYS A N 1
ATOM 952 C CA . LYS A 1 116 ? -4.751 -19.199 9.431 1.00 69.00 116 LYS A CA 1
ATOM 953 C C . LYS A 1 116 ? -5.507 -20.435 8.936 1.00 69.00 116 LYS A C 1
ATOM 955 O O . LYS A 1 116 ? -4.890 -21.396 8.481 1.00 69.00 116 LYS A O 1
ATOM 960 N N . ILE A 1 117 ? -6.836 -20.432 9.038 1.00 72.56 117 ILE A N 1
ATOM 961 C CA . ILE A 1 117 ? -7.667 -21.558 8.587 1.00 72.56 117 ILE A CA 1
ATOM 962 C C . ILE A 1 117 ? -7.594 -21.698 7.060 1.00 72.56 117 ILE A C 1
ATOM 964 O O . ILE A 1 117 ? -7.455 -22.811 6.557 1.00 72.56 117 ILE A O 1
ATOM 968 N N . GLU A 1 118 ? -7.666 -20.589 6.325 1.00 72.50 118 GLU A N 1
ATOM 969 C CA . GLU A 1 118 ? -7.539 -20.569 4.860 1.00 72.50 118 GLU A CA 1
ATOM 970 C C . GLU A 1 118 ? -6.149 -21.036 4.400 1.00 72.50 118 GLU A C 1
ATOM 972 O O . GLU A 1 118 ? -6.054 -21.890 3.519 1.00 72.50 118 GLU A O 1
ATOM 977 N N . GLU A 1 119 ? -5.078 -20.566 5.046 1.00 72.38 119 GLU A N 1
ATOM 978 C CA . GLU A 1 119 ? -3.704 -21.037 4.805 1.00 72.38 119 GLU A CA 1
ATOM 979 C C . GLU A 1 119 ? -3.568 -22.552 5.041 1.00 72.38 119 GLU A C 1
ATOM 981 O O . GLU A 1 119 ? -2.974 -23.257 4.226 1.00 72.38 119 GLU A O 1
ATOM 986 N N . THR A 1 120 ? -4.172 -23.076 6.114 1.00 71.00 120 THR A N 1
ATOM 987 C CA . THR A 1 120 ? -4.136 -24.515 6.429 1.00 71.00 120 THR A CA 1
ATOM 988 C C . THR A 1 120 ? -4.858 -25.346 5.365 1.00 71.00 120 THR A C 1
ATOM 990 O O . THR A 1 120 ? -4.305 -26.328 4.874 1.00 71.00 120 THR A O 1
ATOM 993 N N . LYS A 1 121 ? -6.054 -24.924 4.933 1.00 69.06 121 LYS A N 1
ATOM 994 C CA . LYS A 1 121 ? -6.824 -25.617 3.883 1.00 69.06 121 LYS A CA 1
ATOM 995 C C . LYS A 1 121 ? -6.099 -25.633 2.535 1.00 69.06 121 LYS A C 1
ATOM 997 O O . LYS A 1 121 ? -6.094 -26.657 1.858 1.00 69.06 121 LYS A O 1
ATOM 1002 N N . ASN A 1 122 ? -5.464 -24.525 2.157 1.00 64.06 122 ASN A N 1
ATOM 1003 C CA . ASN A 1 122 ? -4.699 -24.433 0.910 1.00 64.06 122 ASN A CA 1
ATOM 1004 C C . ASN A 1 122 ? -3.452 -25.338 0.938 1.00 64.06 122 ASN A C 1
ATOM 1006 O O . ASN A 1 122 ? -3.115 -25.969 -0.066 1.00 64.06 122 ASN A O 1
ATOM 1010 N N . ASN A 1 123 ? -2.803 -25.474 2.098 1.00 59.91 123 ASN A N 1
ATOM 1011 C CA . ASN A 1 123 ? -1.697 -26.416 2.283 1.00 59.91 123 ASN A CA 1
ATOM 1012 C C . ASN A 1 123 ? -2.162 -27.882 2.216 1.00 59.91 123 ASN A C 1
ATOM 1014 O O . ASN A 1 123 ? -1.496 -28.709 1.604 1.00 59.91 123 ASN A O 1
ATOM 1018 N N . GLU A 1 124 ? -3.324 -28.222 2.777 1.00 61.62 124 GLU A N 1
ATOM 1019 C CA . GLU A 1 124 ? -3.876 -29.584 2.684 1.00 61.62 124 GLU A CA 1
ATOM 1020 C C . GLU A 1 124 ? -4.310 -29.964 1.257 1.00 61.62 124 GLU A C 1
ATOM 1022 O O . GLU A 1 124 ? -4.171 -31.122 0.860 1.00 61.62 124 GLU A O 1
ATOM 1027 N N . LEU A 1 125 ? -4.818 -29.008 0.473 1.00 56.97 125 LEU A N 1
ATOM 1028 C CA . LEU A 1 125 ? -5.190 -29.213 -0.934 1.00 56.97 125 LEU A CA 1
ATOM 1029 C C . LEU A 1 125 ? -3.958 -29.438 -1.824 1.00 56.97 125 LEU A C 1
ATOM 1031 O O . LEU A 1 125 ? -3.922 -30.393 -2.596 1.00 56.97 125 LEU A O 1
ATOM 1035 N N . THR A 1 126 ? -2.907 -28.634 -1.651 1.00 53.59 126 THR A N 1
ATOM 1036 C CA . THR A 1 126 ? -1.658 -28.754 -2.432 1.00 53.59 126 THR A CA 1
ATOM 1037 C C . THR A 1 126 ? -0.858 -30.029 -2.141 1.00 53.59 126 THR A C 1
ATOM 1039 O O . THR A 1 126 ? -0.073 -30.462 -2.986 1.00 53.59 126 THR A O 1
ATOM 1042 N N . VAL A 1 127 ? -1.054 -30.656 -0.976 1.00 56.91 127 VAL A N 1
ATOM 1043 C CA . VAL A 1 127 ? -0.470 -31.971 -0.647 1.00 56.91 127 VAL A CA 1
ATOM 1044 C C . VAL A 1 127 ? -1.240 -33.116 -1.317 1.00 56.91 127 VAL A C 1
ATOM 1046 O O . VAL A 1 127 ? -0.637 -34.126 -1.665 1.00 56.91 127 VAL A O 1
ATOM 1049 N N . LYS A 1 128 ? -2.551 -32.969 -1.546 1.00 55.06 128 LYS A N 1
ATOM 1050 C CA . LYS A 1 128 ? -3.384 -34.007 -2.181 1.00 55.06 128 LYS A CA 1
ATOM 1051 C C . LYS A 1 128 ? -3.236 -34.071 -3.701 1.00 55.06 128 LYS A C 1
ATOM 1053 O O . LYS A 1 128 ? -3.422 -35.138 -4.263 1.00 55.06 128 LYS A O 1
ATOM 1058 N N . GLU A 1 129 ? -2.878 -32.970 -4.356 1.00 51.03 129 GLU A N 1
ATOM 1059 C CA . GLU A 1 129 ? -2.690 -32.916 -5.818 1.00 51.03 129 GLU A CA 1
ATOM 1060 C C . GLU A 1 129 ? -1.327 -33.452 -6.293 1.00 51.03 129 GLU A C 1
ATOM 1062 O O . GLU A 1 129 ? -1.085 -33.551 -7.494 1.00 51.03 129 GLU A O 1
ATOM 1067 N N . LYS A 1 130 ? -0.419 -33.787 -5.367 1.00 45.78 130 LYS A N 1
ATOM 1068 C CA . LYS A 1 130 ? 0.935 -34.283 -5.668 1.00 45.78 130 LYS A CA 1
ATOM 1069 C C . LYS A 1 130 ? 1.123 -35.789 -5.442 1.00 45.78 130 LYS A C 1
ATOM 1071 O O . LYS A 1 130 ? 2.259 -36.251 -5.533 1.00 45.78 130 LYS A O 1
ATOM 1076 N N . ASN A 1 131 ? 0.044 -36.523 -5.159 1.00 41.44 131 ASN A N 1
ATOM 1077 C CA . ASN A 1 131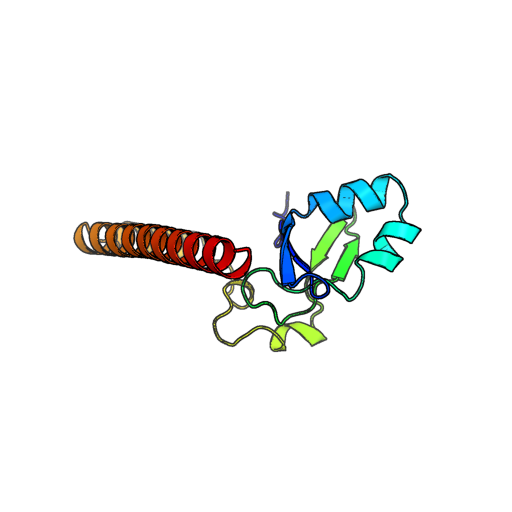 ? 0.051 -37.976 -4.958 1.00 41.44 131 ASN A CA 1
ATOM 1078 C C . ASN A 1 131 ? -0.704 -38.698 -6.072 1.00 41.44 131 ASN A C 1
ATOM 1080 O O . ASN A 1 131 ? -1.830 -38.257 -6.387 1.00 41.44 131 ASN A O 1
#

Foldseek 3Di:
DDDFPDQWWQFQVVRDIGGCCVLVVCCVVPVVVSCVRGPPRTADRQQNFFDWHWDDDPPDIHIDGDPVRLVRGDPPRPSNDDDDDPVRVVCVVVPQDPVNVVVVVVVVVVVVVVVVVVVVVVVVVVVVVVD

pLDDT: mean 86.39, std 12.86, range [41.44, 97.69]

Sequence (131 aa):
MGKKKYNEFYFMEDGKIHPDSDYWDLYNKDKNEAMKKLEGKMNCPLCFMAPLTVAKGRKLKYFKVNQSDVSKHLKNCPYLLDEATKSEMKEFYESATDEDIKNRLTICMNKMLKKKIEETKNNELTVKEKN

Organism: NCBI:txid469607

Secondary structure (DSSP, 8-state):
-PPPS-SEEEETTTTEEEEHHHHHHHHHH-HHHHHHHHTT-EE-TTTS-SBPEEEE-SS-EEEE--GGGGGGS-TT-GGGSPPPPHHHHHHHHHH--HHHHHHHHHHHHHHHHHHHHHHHHHHHHHHHTT-

Radius of gyration: 19.29 Å; chains: 1; bounding box: 39×55×43 Å